Protein AF-A0A968XEJ7-F1 (afdb_monomer_lite)

Radius of gyration: 20.81 Å; chains: 1; bounding box: 54×36×50 Å

Foldseek 3Di:
DVVLVLLLVCVVVDDLVCSQVVCCVPPVDGDDSVVSVVSNVVVVVVVVVPDDQDPDDDPADDQAAKAKDKDKDKDKDWDFDDDDPDDDDRVVRIDIDIFIKIKMWIDRPPGPDIDIFIDSDDPVVNVSRNVRRRDHDDDDDDDDDDDYDHDDDD

Secondary structure (DSSP, 8-state):
-HHHHHHHHHHHHS-TTTHHHHHHHHHS----HHHHHHHHHHHHHHHHHH-----S---SBPPS--EEEEEEEEEEEEE-PPP-SS---GGGG-EEEEEEEEEEEEE-TT--S-EEEEESS-HHHHHHHHHHT---B-S---------------

Structure (mmCIF, N/CA/C/O backbone):
data_AF-A0A968XEJ7-F1
#
_entry.id   AF-A0A968XEJ7-F1
#
loop_
_atom_site.group_PDB
_atom_site.id
_atom_site.type_symbol
_atom_site.label_atom_id
_atom_site.label_alt_id
_atom_site.label_comp_id
_atom_site.label_asym_id
_atom_site.label_entity_id
_atom_site.label_seq_id
_atom_site.pdbx_PDB_ins_code
_atom_site.Cartn_x
_atom_site.Cartn_y
_atom_site.Cartn_z
_atom_site.occupancy
_atom_site.B_iso_or_equiv
_atom_site.auth_seq_id
_atom_site.auth_comp_id
_atom_site.auth_asym_id
_atom_site.auth_atom_id
_atom_site.pdbx_PDB_model_num
ATOM 1 N N . MET A 1 1 ? -14.269 -0.941 -15.274 1.00 62.50 1 MET A N 1
ATOM 2 C CA . MET A 1 1 ? -13.895 -1.868 -16.369 1.00 62.50 1 MET A CA 1
ATOM 3 C C . MET A 1 1 ? -13.382 -3.175 -15.769 1.00 62.50 1 MET A C 1
ATOM 5 O O . MET A 1 1 ? -12.444 -3.094 -14.984 1.00 62.50 1 MET A O 1
ATOM 9 N N . PRO A 1 2 ? -13.955 -4.347 -16.102 1.00 86.06 2 PRO A N 1
ATOM 10 C CA . PRO A 1 2 ? -13.614 -5.622 -15.452 1.00 86.06 2 PRO A CA 1
ATOM 11 C C . PRO A 1 2 ? -12.143 -6.036 -15.600 1.00 86.06 2 PRO A C 1
ATOM 13 O O . PRO A 1 2 ? -11.528 -6.459 -14.630 1.00 86.06 2 PRO A O 1
ATOM 16 N N . LEU A 1 3 ? -11.548 -5.849 -16.785 1.00 92.75 3 LEU A N 1
ATOM 17 C CA . LEU A 1 3 ? -10.175 -6.294 -17.055 1.00 92.75 3 LEU A CA 1
ATOM 18 C C . LEU A 1 3 ? -9.115 -5.478 -16.300 1.00 92.75 3 LEU A C 1
ATOM 20 O O . LEU A 1 3 ? -8.161 -6.045 -15.784 1.00 92.75 3 LEU A O 1
ATOM 24 N N . GLN A 1 4 ? -9.282 -4.155 -16.208 1.00 94.81 4 GLN A N 1
ATOM 25 C CA . GLN A 1 4 ? -8.330 -3.320 -15.468 1.00 94.81 4 GLN A CA 1
ATOM 26 C C . GLN A 1 4 ? -8.298 -3.674 -13.983 1.00 94.81 4 GLN A C 1
ATOM 28 O O . GLN A 1 4 ? -7.225 -3.645 -13.403 1.00 94.81 4 GLN A O 1
ATOM 33 N N . ARG A 1 5 ? -9.441 -4.050 -13.391 1.00 94.88 5 ARG A N 1
ATOM 34 C CA . ARG A 1 5 ? -9.491 -4.526 -12.004 1.00 94.88 5 ARG A CA 1
ATOM 35 C C . ARG A 1 5 ? -8.595 -5.750 -11.818 1.00 94.88 5 ARG A C 1
ATOM 37 O O . ARG A 1 5 ? -7.704 -5.710 -10.990 1.00 94.88 5 ARG A O 1
ATOM 44 N N . VAL A 1 6 ? -8.760 -6.769 -12.661 1.00 95.50 6 VAL A N 1
ATOM 45 C CA . VAL A 1 6 ? -7.938 -7.990 -12.615 1.00 95.50 6 VAL A CA 1
ATOM 46 C C . VAL A 1 6 ? -6.445 -7.686 -12.800 1.00 95.50 6 VAL A C 1
ATOM 48 O O . VAL A 1 6 ? -5.603 -8.252 -12.109 1.00 95.50 6 VAL A O 1
ATOM 51 N N . ILE A 1 7 ? -6.101 -6.783 -13.726 1.00 96.38 7 ILE A N 1
ATOM 52 C CA . ILE A 1 7 ? -4.711 -6.350 -13.936 1.00 96.38 7 ILE A CA 1
ATOM 53 C C . ILE A 1 7 ? -4.154 -5.686 -12.672 1.00 96.38 7 ILE A C 1
ATOM 55 O O . ILE A 1 7 ? -3.040 -6.005 -12.263 1.00 96.38 7 ILE A O 1
ATOM 59 N N . THR A 1 8 ? -4.918 -4.778 -12.062 1.00 96.12 8 THR A N 1
ATOM 60 C CA . THR A 1 8 ? -4.521 -4.080 -10.837 1.00 96.12 8 THR A CA 1
ATOM 61 C C . THR A 1 8 ? -4.373 -5.049 -9.668 1.00 96.12 8 THR A C 1
ATOM 63 O O . THR A 1 8 ? -3.355 -4.977 -8.988 1.00 96.12 8 THR A O 1
ATOM 66 N N . ASP A 1 9 ? -5.308 -5.987 -9.495 1.00 94.56 9 ASP A N 1
ATOM 67 C CA . ASP A 1 9 ? -5.278 -6.997 -8.430 1.00 94.56 9 ASP A CA 1
ATOM 68 C C . ASP A 1 9 ? -3.990 -7.840 -8.517 1.00 94.56 9 ASP A C 1
ATOM 70 O O . ASP A 1 9 ? -3.243 -7.934 -7.546 1.00 94.56 9 ASP A O 1
ATOM 74 N N . PHE A 1 10 ? -3.642 -8.364 -9.701 1.00 95.62 10 PHE A N 1
ATOM 75 C CA . PHE A 1 10 ? -2.371 -9.083 -9.874 1.00 95.62 10 PHE A CA 1
ATOM 76 C C . PHE A 1 10 ? -1.141 -8.182 -9.748 1.00 95.62 10 PHE A C 1
ATOM 78 O O . PHE A 1 10 ? -0.111 -8.627 -9.250 1.00 95.62 10 PHE A O 1
ATOM 85 N N . GLY A 1 11 ? -1.220 -6.934 -10.215 1.00 94.94 11 GLY A N 1
ATOM 86 C CA . GLY A 1 11 ? -0.121 -5.976 -10.109 1.00 94.94 11 GLY A CA 1
ATOM 87 C C . GLY A 1 11 ? 0.171 -5.523 -8.675 1.00 94.94 11 GLY A C 1
ATOM 88 O O . GLY A 1 11 ? 1.276 -5.055 -8.419 1.00 94.94 11 GLY A O 1
ATOM 89 N N . ALA A 1 12 ? -0.795 -5.657 -7.764 1.00 92.75 12 ALA A N 1
ATOM 90 C CA . ALA A 1 12 ? -0.620 -5.413 -6.335 1.00 92.75 12 ALA A CA 1
ATOM 91 C C . ALA A 1 12 ? -0.110 -6.655 -5.576 1.00 92.75 12 ALA A C 1
ATOM 93 O O . ALA A 1 12 ? 0.554 -6.506 -4.556 1.00 92.75 12 ALA A O 1
ATOM 94 N N . ASP A 1 13 ? -0.400 -7.860 -6.075 1.00 92.75 13 ASP A N 1
ATOM 95 C CA . ASP A 1 13 ? -0.102 -9.131 -5.397 1.00 92.75 13 ASP A CA 1
ATOM 96 C C . ASP A 1 13 ? 1.266 -9.727 -5.777 1.00 92.75 13 ASP A C 1
ATOM 98 O O . ASP A 1 13 ? 1.983 -10.268 -4.936 1.00 92.75 13 ASP A O 1
ATOM 102 N N . VAL A 1 14 ? 1.675 -9.624 -7.049 1.00 94.06 14 VAL A N 1
ATOM 103 C CA . VAL A 1 14 ? 2.913 -10.255 -7.533 1.00 94.06 14 VAL A CA 1
ATOM 104 C C . VAL A 1 14 ? 3.820 -9.319 -8.319 1.00 94.06 14 VAL A C 1
ATOM 106 O O . VAL A 1 14 ? 3.412 -8.289 -8.850 1.00 94.06 14 VAL A O 1
ATOM 109 N N . ALA A 1 15 ? 5.086 -9.722 -8.464 1.00 94.00 15 ALA A N 1
ATOM 110 C CA . ALA A 1 15 ? 6.035 -9.013 -9.311 1.00 94.00 15 ALA A CA 1
ATOM 111 C C . ALA A 1 15 ? 5.497 -8.874 -10.748 1.00 94.00 15 ALA A C 1
ATOM 113 O O . ALA A 1 15 ? 5.079 -9.859 -11.358 1.00 94.00 15 ALA A O 1
ATOM 114 N N . PHE A 1 16 ? 5.596 -7.674 -11.333 1.00 95.00 16 PHE A N 1
ATOM 115 C CA . PHE A 1 16 ? 5.025 -7.370 -12.656 1.00 95.00 16 PHE A CA 1
ATOM 116 C C . PHE A 1 16 ? 5.459 -8.326 -13.778 1.00 95.00 16 PHE A C 1
ATOM 118 O O . PHE A 1 16 ? 4.690 -8.571 -14.704 1.00 95.00 16 PHE A O 1
ATOM 125 N N . GLY A 1 17 ? 6.658 -8.915 -13.696 1.00 95.38 17 GLY A N 1
ATOM 126 C CA . GLY A 1 17 ? 7.116 -9.930 -14.653 1.00 95.38 17 GLY A CA 1
ATOM 127 C C . GLY A 1 17 ? 6.273 -11.215 -14.674 1.00 95.38 17 GLY A C 1
ATOM 128 O O . GLY A 1 17 ? 6.283 -11.923 -15.675 1.00 95.38 17 GLY A O 1
ATOM 129 N N . GLN A 1 18 ? 5.525 -11.504 -13.605 1.00 96.88 18 GLN A N 1
ATOM 130 C CA . GLN A 1 18 ? 4.664 -12.686 -13.466 1.00 96.88 18 GLN A CA 1
ATOM 131 C C . GLN A 1 18 ? 3.210 -12.419 -13.888 1.00 96.88 18 GLN A C 1
ATOM 133 O O . GLN A 1 18 ? 2.480 -13.352 -14.225 1.00 96.88 18 GLN A O 1
ATOM 138 N N . VAL A 1 19 ? 2.786 -11.151 -13.913 1.00 96.88 19 VAL A N 1
ATOM 139 C CA . VAL A 1 19 ? 1.402 -10.750 -14.216 1.00 96.88 19 VAL A CA 1
ATOM 140 C C . VAL A 1 19 ? 0.913 -11.253 -15.586 1.00 96.88 19 VAL A C 1
ATOM 142 O O . VAL A 1 19 ? -0.194 -11.793 -15.640 1.00 96.88 19 VAL A O 1
ATOM 145 N N . PRO A 1 20 ? 1.689 -11.173 -16.692 1.00 97.19 20 PRO A N 1
ATOM 146 C CA . PRO A 1 20 ? 1.228 -11.666 -17.993 1.00 97.19 20 PRO A CA 1
ATOM 147 C C . PRO A 1 20 ? 0.892 -13.158 -18.004 1.00 97.19 20 PRO A C 1
ATOM 149 O O . PRO A 1 20 ? -0.026 -13.570 -18.712 1.00 97.19 20 PRO A O 1
ATOM 152 N N . GLN A 1 21 ? 1.633 -13.960 -17.234 1.00 97.19 21 GLN A N 1
ATOM 153 C CA . GLN A 1 21 ? 1.412 -15.398 -17.138 1.00 97.19 21 GLN A CA 1
ATOM 154 C C . GLN A 1 21 ? 0.128 -15.693 -16.355 1.00 97.19 21 GLN A C 1
ATOM 156 O O . GLN A 1 21 ? -0.727 -16.418 -16.856 1.00 97.19 21 GLN A O 1
ATOM 161 N N . LYS A 1 22 ? -0.070 -15.046 -15.198 1.00 96.06 22 LYS A N 1
ATOM 162 C CA . LYS A 1 22 ? -1.301 -15.192 -14.401 1.00 96.06 22 LYS A CA 1
ATOM 163 C C . LYS A 1 22 ? -2.557 -14.754 -15.160 1.00 96.06 22 LYS A C 1
ATOM 165 O O . LYS A 1 22 ? -3.581 -15.430 -15.108 1.00 96.06 22 LYS A O 1
ATOM 170 N N . LEU A 1 23 ? -2.487 -13.653 -15.911 1.00 96.00 23 LEU A N 1
ATOM 171 C CA . LEU A 1 23 ? -3.607 -13.193 -16.742 1.00 96.00 23 LEU A CA 1
ATOM 172 C C . LEU A 1 23 ? -3.970 -14.203 -17.836 1.00 96.00 23 LEU A C 1
ATOM 174 O O . LEU A 1 23 ? -5.152 -14.423 -18.105 1.00 96.00 23 LEU A O 1
ATOM 178 N N . LEU A 1 24 ? -2.969 -14.838 -18.446 1.00 97.00 24 LEU A N 1
ATOM 179 C CA . LEU A 1 24 ? -3.199 -15.864 -19.453 1.00 97.00 24 LEU A CA 1
ATOM 180 C C . LEU A 1 24 ? -3.830 -17.118 -18.837 1.00 97.00 24 LEU A C 1
ATOM 182 O O . LEU A 1 24 ? -4.796 -17.634 -19.389 1.00 97.00 24 LEU A O 1
ATOM 186 N N . GLU A 1 25 ? -3.315 -17.572 -17.695 1.00 96.88 25 GLU A N 1
ATOM 187 C CA . GLU A 1 25 ? -3.792 -18.770 -16.993 1.00 96.88 25 GLU A CA 1
ATOM 188 C C . GLU A 1 25 ? -5.236 -18.634 -16.503 1.00 96.88 25 GLU A C 1
ATOM 190 O O . GLU A 1 25 ? -6.040 -19.543 -16.697 1.00 96.88 25 GLU A O 1
ATOM 195 N N . HIS A 1 26 ? -5.581 -17.499 -15.893 1.00 95.38 26 HIS A N 1
ATOM 196 C CA . HIS A 1 26 ? -6.883 -17.320 -15.244 1.00 95.38 26 HIS A CA 1
ATOM 197 C C . HIS A 1 26 ? -7.938 -16.661 -16.137 1.00 95.38 26 HIS A C 1
ATOM 199 O O . HIS A 1 26 ? -9.134 -16.842 -15.907 1.00 95.38 26 HIS A O 1
ATOM 205 N N . HIS A 1 27 ? -7.520 -15.893 -17.147 1.00 94.38 27 HIS A N 1
ATOM 206 C CA . HIS A 1 27 ? -8.435 -15.077 -17.951 1.00 94.38 27 HIS A CA 1
ATOM 207 C C . HIS A 1 27 ? -8.227 -15.210 -19.464 1.00 94.38 27 HIS A C 1
ATOM 209 O O . HIS A 1 27 ? -8.981 -14.606 -20.224 1.00 94.38 27 HIS A O 1
ATOM 215 N N . GLY A 1 28 ? -7.244 -15.988 -19.930 1.00 96.19 28 GLY A N 1
ATOM 216 C CA . GLY A 1 28 ? -7.020 -16.238 -21.358 1.00 96.19 28 GLY A CA 1
ATOM 217 C C . GLY A 1 28 ? -6.488 -15.036 -22.147 1.00 96.19 28 GLY A C 1
ATOM 218 O O . GLY A 1 28 ? -6.472 -15.075 -23.376 1.00 96.19 28 GLY A O 1
ATOM 219 N N . VAL A 1 29 ? -6.049 -13.967 -21.472 1.00 94.44 29 VAL A N 1
ATOM 220 C CA . VAL A 1 29 ? -5.567 -12.734 -22.116 1.00 94.44 29 VAL A CA 1
ATOM 221 C C . VAL A 1 29 ? -4.113 -12.483 -21.744 1.00 94.44 29 VAL A C 1
ATOM 223 O O . VAL A 1 29 ? -3.720 -12.643 -20.593 1.00 94.44 29 VAL A O 1
ATOM 226 N N . ARG A 1 30 ? -3.308 -12.029 -22.708 1.00 94.25 30 ARG A N 1
ATOM 227 C CA . ARG A 1 30 ? -1.928 -11.596 -22.464 1.00 94.25 30 ARG A CA 1
ATOM 228 C C . ARG A 1 30 ? -1.825 -10.079 -22.562 1.00 94.25 30 ARG A C 1
ATOM 230 O O . ARG A 1 30 ? -2.278 -9.484 -23.534 1.00 94.25 30 ARG A O 1
ATOM 237 N N . VAL A 1 31 ? -1.172 -9.473 -21.576 1.00 94.19 31 VAL A N 1
ATOM 238 C CA . VAL A 1 31 ? -0.897 -8.032 -21.517 1.00 94.19 31 VAL A CA 1
ATOM 239 C C . VAL A 1 31 ? 0.611 -7.830 -21.327 1.00 94.19 31 VAL A C 1
ATOM 241 O O . VAL A 1 31 ? 1.220 -8.603 -20.584 1.00 94.19 31 VAL A O 1
ATOM 244 N N . PRO A 1 32 ? 1.251 -6.844 -21.983 1.00 97.00 32 PRO A N 1
ATOM 245 C CA . PRO A 1 32 ? 2.655 -6.526 -21.730 1.00 97.00 32 PRO A CA 1
ATOM 246 C C . PRO A 1 32 ? 2.908 -6.125 -20.271 1.00 97.00 32 PRO A C 1
ATOM 248 O O . PRO A 1 32 ? 2.084 -5.446 -19.659 1.00 97.00 32 PRO A O 1
ATOM 251 N N . VAL A 1 33 ? 4.084 -6.474 -19.739 1.00 97.31 33 VAL A N 1
ATOM 252 C CA . VAL A 1 33 ? 4.504 -6.123 -18.365 1.00 97.31 33 VAL A CA 1
ATOM 253 C C . VAL A 1 33 ? 4.391 -4.617 -18.112 1.00 97.31 33 VAL A C 1
ATOM 255 O O . VA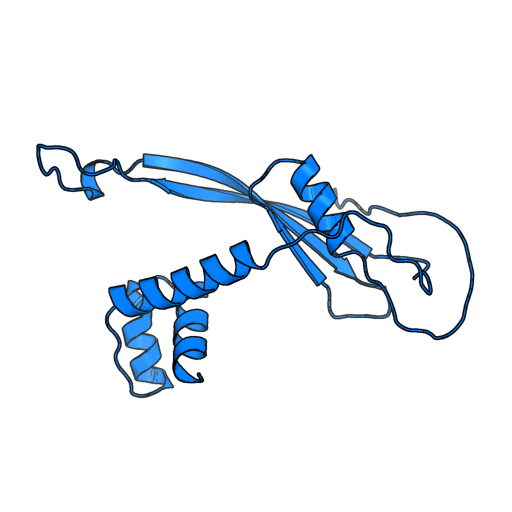L A 1 33 ? 3.845 -4.200 -17.094 1.00 97.31 33 VAL A O 1
ATOM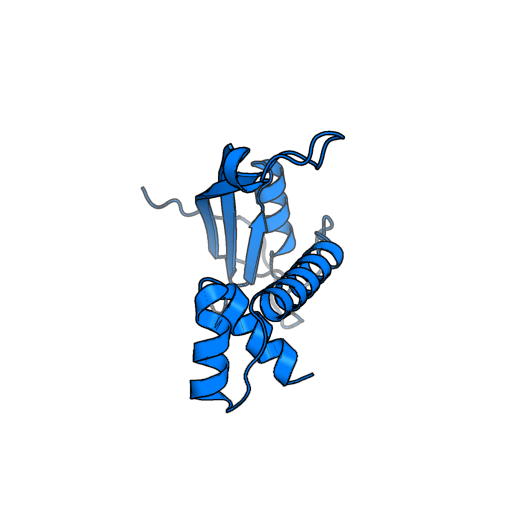 258 N N . SER A 1 34 ? 4.853 -3.800 -19.062 1.00 96.31 34 SER A N 1
ATOM 259 C CA . SER A 1 34 ? 4.784 -2.339 -18.967 1.00 96.31 34 SER A CA 1
ATOM 260 C C . SER A 1 34 ? 3.346 -1.831 -18.886 1.00 96.31 34 SER A C 1
ATOM 262 O O . SER A 1 34 ? 3.060 -0.951 -18.085 1.00 96.31 34 SER A O 1
ATOM 264 N N . SER A 1 35 ? 2.420 -2.407 -19.656 1.00 96.38 35 SER A N 1
ATOM 265 C CA . SER A 1 35 ? 1.006 -2.027 -19.611 1.00 96.38 35 SER A CA 1
ATOM 266 C C . SER A 1 35 ? 0.356 -2.398 -18.280 1.00 96.38 35 SER A C 1
ATOM 268 O O . SER A 1 35 ? -0.389 -1.586 -17.738 1.00 96.38 35 SER A O 1
ATOM 270 N N . ALA A 1 36 ? 0.656 -3.583 -17.735 1.00 96.62 36 ALA A N 1
ATOM 271 C CA . ALA A 1 36 ? 0.188 -3.967 -16.405 1.00 96.62 36 ALA A CA 1
ATOM 272 C C . ALA A 1 36 ? 0.687 -2.974 -15.344 1.00 96.62 36 ALA A C 1
ATOM 274 O O . ALA A 1 36 ? -0.115 -2.435 -14.589 1.00 96.62 36 ALA A O 1
ATOM 275 N N . GLN A 1 37 ? 1.981 -2.643 -15.377 1.00 96.62 37 GLN A N 1
ATOM 276 C CA . GLN A 1 37 ? 2.579 -1.653 -14.485 1.00 96.62 37 GLN A CA 1
ATOM 277 C C . GLN A 1 37 ? 1.918 -0.276 -14.608 1.00 96.62 37 GLN A C 1
ATOM 279 O O . GLN A 1 37 ? 1.502 0.286 -13.598 1.00 96.62 37 GLN A O 1
ATOM 284 N N . THR A 1 38 ? 1.782 0.262 -15.823 1.00 96.88 38 THR A N 1
ATOM 285 C CA . THR A 1 38 ? 1.160 1.574 -16.051 1.00 96.88 38 THR A CA 1
ATOM 286 C C . THR A 1 38 ? -0.281 1.611 -15.549 1.00 96.88 38 THR A C 1
ATOM 288 O O . THR A 1 38 ? -0.681 2.595 -14.935 1.00 96.88 38 THR A O 1
ATOM 291 N N . ILE A 1 39 ? -1.063 0.552 -15.778 1.00 96.06 39 ILE A N 1
ATOM 292 C CA . ILE A 1 39 ? -2.456 0.481 -15.320 1.00 96.06 39 ILE A CA 1
ATOM 293 C C . ILE A 1 39 ? -2.513 0.444 -13.791 1.00 96.06 39 ILE A C 1
ATOM 295 O O . ILE A 1 39 ? -3.209 1.270 -13.203 1.00 96.06 39 ILE A O 1
ATOM 299 N N . THR A 1 40 ? -1.768 -0.4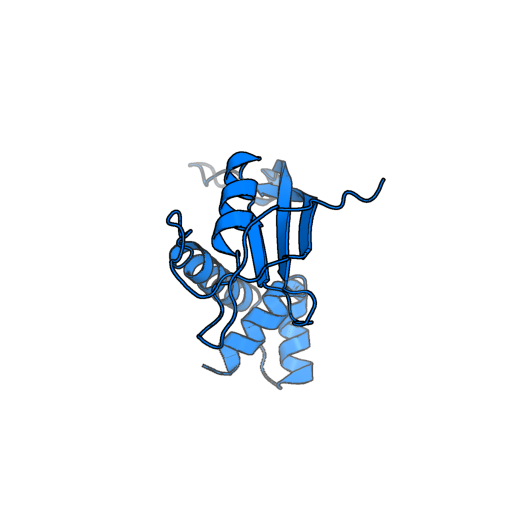59 -13.146 1.00 96.56 40 THR A N 1
ATOM 300 C CA . THR A 1 40 ? -1.737 -0.576 -11.680 1.00 96.56 40 THR A CA 1
ATOM 301 C C . THR A 1 40 ? -1.294 0.734 -11.030 1.00 96.56 40 THR A C 1
ATOM 303 O O . THR A 1 40 ? -1.959 1.221 -10.121 1.00 96.56 40 THR A O 1
ATOM 306 N N . GLN A 1 41 ? -0.223 1.356 -11.533 1.00 95.88 41 GLN A N 1
ATOM 307 C CA . GLN A 1 41 ? 0.284 2.627 -11.008 1.00 95.88 41 GLN A CA 1
ATOM 308 C C . GLN A 1 41 ? -0.693 3.785 -11.228 1.00 95.88 41 GLN A C 1
ATOM 310 O O . GLN A 1 41 ? -0.837 4.623 -10.347 1.00 95.88 41 GLN A O 1
ATOM 315 N N . ALA A 1 42 ? -1.405 3.824 -12.357 1.00 96.06 42 ALA A N 1
ATOM 316 C CA . ALA A 1 42 ? -2.433 4.836 -12.586 1.00 96.06 42 ALA A CA 1
ATOM 317 C C . ALA A 1 42 ? -3.612 4.707 -11.605 1.00 96.06 42 ALA A C 1
ATOM 319 O O . ALA A 1 42 ? -4.194 5.718 -11.222 1.00 96.06 42 ALA A O 1
ATOM 320 N N . HIS A 1 43 ? -3.975 3.488 -11.189 1.00 94.31 43 HIS A N 1
ATOM 321 C CA . HIS A 1 43 ? -4.968 3.283 -10.127 1.00 94.31 43 HIS A CA 1
ATOM 322 C C . HIS A 1 43 ? -4.415 3.660 -8.752 1.00 94.31 43 HIS A C 1
ATOM 324 O O . HIS A 1 43 ? -5.101 4.358 -8.016 1.00 94.31 43 HIS A O 1
ATOM 330 N N . ALA A 1 44 ? -3.174 3.282 -8.436 1.00 91.31 44 ALA A N 1
ATOM 331 C CA . ALA A 1 44 ? -2.520 3.679 -7.188 1.00 91.31 44 ALA A CA 1
ATOM 332 C C . ALA A 1 44 ? -2.426 5.209 -7.047 1.00 91.31 44 ALA A C 1
ATOM 334 O O . ALA A 1 44 ? -2.757 5.753 -6.000 1.00 91.31 44 ALA A O 1
ATOM 335 N N . GLN A 1 45 ? -2.060 5.909 -8.125 1.00 92.31 45 GLN A N 1
ATOM 336 C CA . GLN A 1 45 ? -2.011 7.370 -8.161 1.00 92.31 45 GLN A CA 1
ATOM 337 C C . GLN A 1 45 ? -3.390 7.992 -7.919 1.00 92.31 45 GLN A C 1
ATOM 339 O O . GLN A 1 45 ? -3.501 8.945 -7.161 1.00 92.31 45 GLN A O 1
ATOM 344 N N . LYS A 1 46 ? -4.453 7.439 -8.516 1.00 92.12 46 LYS A N 1
ATOM 345 C CA . LYS A 1 46 ? -5.820 7.919 -8.268 1.00 92.12 46 LYS A CA 1
ATOM 346 C C . LYS A 1 46 ? -6.258 7.704 -6.827 1.00 92.12 46 LYS A C 1
ATOM 348 O O . LYS A 1 46 ? -6.916 8.578 -6.288 1.00 92.12 46 LYS A O 1
ATOM 353 N N . ILE A 1 47 ? -5.901 6.570 -6.220 1.00 87.81 47 ILE A N 1
ATOM 354 C CA . ILE A 1 47 ? -6.180 6.310 -4.801 1.00 87.81 47 ILE A CA 1
ATOM 355 C C . ILE A 1 47 ? -5.493 7.375 -3.944 1.00 87.81 47 ILE A C 1
ATOM 357 O O . ILE A 1 47 ? -6.154 7.985 -3.116 1.00 87.81 47 ILE A O 1
ATOM 361 N N . LEU A 1 48 ? -4.213 7.655 -4.211 1.00 85.88 48 LEU A N 1
ATOM 362 C CA . LEU A 1 48 ? -3.454 8.695 -3.514 1.00 85.88 48 LEU A CA 1
ATOM 363 C C . LEU A 1 48 ? -4.056 10.099 -3.712 1.00 85.88 48 LEU A C 1
ATOM 365 O O . LEU A 1 48 ? -4.152 10.870 -2.771 1.00 85.88 48 LEU A O 1
ATOM 369 N N . GLU A 1 49 ? -4.484 10.446 -4.927 1.00 87.56 49 GLU A N 1
ATOM 370 C CA . GLU A 1 49 ? -5.115 11.744 -5.227 1.00 87.56 49 GLU A CA 1
ATOM 371 C C . GLU A 1 49 ? -6.510 11.899 -4.608 1.00 87.56 49 GLU A C 1
ATOM 373 O O . GLU A 1 49 ? -6.971 13.019 -4.391 1.00 87.56 49 GLU A O 1
ATOM 378 N N . GLN A 1 50 ? -7.206 10.784 -4.384 1.00 82.25 50 GLN A N 1
ATOM 379 C CA . GLN A 1 50 ? -8.521 10.739 -3.747 1.00 82.25 50 GLN A CA 1
ATOM 380 C C . GLN A 1 50 ? -8.432 10.644 -2.224 1.00 82.25 50 GLN A C 1
ATOM 382 O O . GLN A 1 50 ? -9.459 10.776 -1.559 1.00 82.25 50 GLN A O 1
ATOM 387 N N . GLU A 1 51 ? -7.240 10.407 -1.679 1.00 80.12 51 GLU A N 1
ATOM 388 C CA . GLU A 1 51 ? -7.015 10.386 -0.245 1.00 80.12 51 GLU A CA 1
ATOM 389 C C . GLU A 1 51 ? -7.196 11.800 0.310 1.00 80.12 51 GLU A C 1
ATOM 391 O O . GLU A 1 51 ? -6.460 12.736 -0.005 1.00 80.12 51 GLU A O 1
ATOM 396 N N . SER A 1 52 ? -8.223 11.959 1.135 1.00 76.81 52 SER A N 1
ATOM 397 C CA . SER A 1 52 ? -8.474 13.178 1.885 1.00 76.81 52 SER A CA 1
ATOM 398 C C . SER A 1 52 ? -8.708 12.787 3.329 1.00 76.81 52 SER A C 1
ATOM 400 O O . SER A 1 52 ? -9.748 12.205 3.636 1.00 76.81 52 SER A O 1
ATOM 402 N N . LEU A 1 53 ? -7.747 13.105 4.191 1.00 75.69 53 LEU A N 1
ATOM 403 C CA . LEU A 1 53 ? -7.891 12.861 5.618 1.00 75.69 53 LEU A CA 1
ATOM 404 C C . LEU A 1 53 ? -8.928 13.824 6.188 1.00 75.69 53 LEU A C 1
ATOM 406 O O . LEU A 1 53 ? -8.825 15.045 6.032 1.00 75.69 53 LEU A O 1
ATOM 410 N N . GLU A 1 54 ? -9.925 13.274 6.860 1.00 71.12 54 GLU A N 1
ATOM 411 C CA . GLU A 1 54 ? -10.894 14.043 7.608 1.00 71.12 54 GLU A CA 1
ATOM 412 C C . GLU A 1 54 ? -10.289 14.439 8.951 1.00 71.12 54 GLU A C 1
ATOM 414 O O . GLU A 1 54 ? -10.024 13.619 9.825 1.00 71.12 54 GLU A O 1
ATOM 419 N N . THR A 1 55 ? -10.049 15.736 9.109 1.00 66.25 55 THR A N 1
ATOM 420 C CA . THR A 1 55 ? -9.421 16.311 10.305 1.00 66.25 55 THR A CA 1
ATOM 421 C C . THR A 1 55 ? -10.442 16.822 11.318 1.00 66.25 55 THR A C 1
ATOM 423 O O . THR A 1 55 ? -10.081 17.226 12.424 1.00 66.25 55 THR A O 1
ATOM 426 N N . GLU A 1 56 ? -11.729 16.786 10.966 1.00 67.44 56 GLU A N 1
ATOM 427 C CA . GLU A 1 56 ? -12.820 17.231 11.821 1.00 67.44 56 GLU A CA 1
ATOM 428 C C . GLU A 1 56 ? -13.525 16.053 12.493 1.00 67.44 56 GLU A C 1
ATOM 430 O O . GLU A 1 56 ? -13.741 14.985 11.919 1.00 67.44 56 GLU A O 1
ATOM 435 N N . TYR A 1 57 ? -13.919 16.259 13.747 1.00 64.50 57 TYR A N 1
ATOM 436 C CA . TYR A 1 57 ? -14.671 15.261 14.489 1.00 64.50 57 TYR A CA 1
ATOM 437 C C . TYR A 1 57 ? -16.081 15.104 13.905 1.00 64.50 57 TYR A C 1
ATOM 439 O O . TYR A 1 57 ? -16.890 16.037 13.926 1.00 64.50 57 TYR A O 1
ATOM 447 N N . ARG A 1 58 ? -16.409 13.897 13.437 1.00 64.00 58 ARG A N 1
ATOM 448 C CA . ARG A 1 58 ? -17.738 13.587 12.900 1.00 64.00 58 ARG A CA 1
ATOM 449 C C . ARG A 1 58 ? -18.767 13.535 14.035 1.00 64.00 58 ARG A C 1
ATOM 451 O O . ARG A 1 58 ? -18.797 12.596 14.825 1.00 64.00 58 ARG A O 1
ATOM 458 N N . SER A 1 59 ? -19.640 14.541 14.118 1.00 51.47 59 SER A N 1
ATOM 459 C CA . SER A 1 59 ? -20.738 14.542 15.098 1.00 51.47 59 SER A CA 1
ATOM 460 C C . SER A 1 59 ? -21.794 13.469 14.761 1.00 51.47 59 SER A C 1
ATOM 462 O O . SER A 1 59 ? -22.385 13.470 13.681 1.00 51.47 59 SER A O 1
ATOM 464 N N . GLY A 1 60 ? -22.027 12.517 15.674 1.00 58.41 60 GLY A N 1
ATOM 465 C CA . GLY A 1 60 ? -22.918 11.368 15.463 1.00 58.41 60 GLY A CA 1
ATOM 466 C C . GLY A 1 60 ? -23.032 10.454 16.689 1.00 58.41 60 GLY A C 1
ATOM 467 O O . GLY A 1 60 ? -22.517 10.782 17.756 1.00 58.41 60 GLY A O 1
ATOM 468 N N . ALA A 1 61 ? -23.730 9.319 16.553 1.00 55.12 61 ALA A N 1
ATOM 469 C CA . ALA A 1 61 ? -23.762 8.296 17.600 1.00 55.12 61 ALA A CA 1
ATOM 470 C C . ALA A 1 61 ? -22.335 7.769 17.818 1.00 55.12 61 ALA A C 1
ATOM 472 O O . ALA A 1 61 ? -21.725 7.230 16.896 1.00 55.12 61 ALA A O 1
ATOM 473 N N . SER A 1 62 ? -21.793 7.976 19.016 1.00 61.12 62 SER A N 1
ATOM 474 C CA . SER A 1 62 ? -20.444 7.548 19.370 1.00 61.12 62 SER A CA 1
ATOM 475 C C . SER A 1 62 ? -20.432 6.054 19.663 1.00 61.12 62 SER A C 1
ATOM 477 O O . SER A 1 62 ? -21.227 5.579 20.473 1.00 61.12 62 SER A O 1
ATOM 479 N N . ILE A 1 63 ? -19.504 5.320 19.054 1.00 67.81 63 ILE A N 1
ATOM 480 C CA . ILE A 1 63 ? -19.124 4.008 19.575 1.00 67.81 63 ILE A CA 1
ATOM 481 C C . ILE A 1 63 ? -18.378 4.250 20.888 1.00 67.81 63 ILE A C 1
ATOM 483 O O . ILE A 1 63 ? -17.442 5.045 20.923 1.00 67.81 63 ILE A O 1
ATOM 487 N N . GLU A 1 64 ? -18.785 3.567 21.954 1.00 75.44 64 GLU A N 1
ATOM 488 C CA . GLU A 1 64 ? -18.154 3.705 23.271 1.00 75.44 64 GLU A CA 1
ATOM 489 C C . GLU A 1 64 ? -16.712 3.180 23.285 1.00 75.44 64 GLU A C 1
ATOM 491 O O . GLU A 1 64 ? -15.843 3.740 23.943 1.00 75.44 64 GLU A O 1
ATOM 496 N N . THR A 1 65 ? -16.429 2.107 22.545 1.00 82.19 65 THR A N 1
ATOM 497 C CA . THR A 1 65 ? -15.099 1.491 22.500 1.00 82.19 65 THR A CA 1
ATOM 498 C C . THR A 1 65 ? -14.688 1.155 21.076 1.00 82.19 65 THR A C 1
ATOM 500 O O . THR A 1 65 ? -15.412 0.480 20.346 1.00 82.19 65 THR A O 1
ATOM 503 N N . LEU A 1 66 ? -13.484 1.582 20.711 1.00 86.62 66 LEU A N 1
ATOM 504 C CA . LEU A 1 66 ? -12.806 1.199 19.481 1.00 86.62 66 LEU A CA 1
ATOM 505 C C . LEU A 1 66 ? -11.591 0.344 19.827 1.00 86.62 66 LEU A C 1
ATOM 507 O O . LEU A 1 66 ? -10.883 0.624 20.792 1.00 86.62 66 LEU A O 1
ATOM 511 N N . ILE A 1 67 ? -11.356 -0.685 19.022 1.00 89.25 67 ILE A N 1
ATOM 512 C CA . ILE A 1 67 ? -10.113 -1.449 19.023 1.00 89.25 67 ILE A CA 1
ATOM 513 C C . ILE A 1 67 ? -9.268 -0.862 17.902 1.00 89.25 67 ILE A C 1
ATOM 515 O O . ILE A 1 67 ? -9.698 -0.856 16.745 1.00 89.25 67 ILE A O 1
ATOM 519 N N . ALA A 1 68 ? -8.103 -0.343 18.271 1.00 91.50 68 ALA A N 1
ATOM 520 C CA . ALA A 1 68 ? -7.183 0.322 17.369 1.00 91.50 68 ALA A CA 1
ATOM 521 C C . ALA A 1 68 ? -5.786 -0.282 17.491 1.00 91.50 68 ALA A C 1
ATOM 523 O O . ALA A 1 68 ? -5.327 -0.559 18.600 1.00 91.50 68 ALA A O 1
ATOM 524 N N . GLU A 1 69 ? -5.113 -0.431 16.358 1.00 93.12 69 GLU A N 1
ATOM 525 C CA . GLU A 1 69 ? -3.733 -0.896 16.278 1.00 93.12 69 GLU A CA 1
ATOM 526 C C . GLU A 1 69 ? -2.983 -0.068 15.236 1.00 93.12 69 GLU A C 1
ATOM 528 O O . GLU A 1 69 ? -3.546 0.293 14.201 1.00 93.12 69 GLU A O 1
ATOM 533 N N . ILE A 1 70 ? -1.722 0.248 15.524 1.00 94.06 70 ILE A N 1
ATOM 534 C CA . ILE A 1 70 ? -0.781 0.773 14.539 1.00 94.06 70 ILE A CA 1
ATOM 535 C C . ILE A 1 70 ? 0.453 -0.114 14.580 1.00 94.06 70 ILE A C 1
ATOM 537 O O . ILE A 1 70 ? 1.058 -0.261 15.643 1.00 94.06 70 ILE A O 1
ATOM 541 N N . ASP A 1 71 ? 0.837 -0.634 13.422 1.00 94.56 71 ASP A N 1
ATOM 542 C CA . ASP A 1 71 ? 2.085 -1.367 13.228 1.00 94.56 71 ASP A CA 1
ATOM 543 C C . ASP A 1 71 ? 2.929 -0.721 12.117 1.00 94.56 71 ASP A C 1
ATOM 545 O O . ASP A 1 71 ? 2.412 -0.015 11.245 1.00 94.56 71 ASP A O 1
ATOM 549 N N . GLY A 1 72 ? 4.243 -0.930 12.168 1.00 94.00 72 GLY A N 1
ATOM 550 C CA . GLY A 1 72 ? 5.229 -0.337 11.271 1.00 94.00 72 GLY A CA 1
ATOM 551 C C . GLY A 1 72 ? 6.113 -1.391 10.611 1.00 94.00 72 GLY A C 1
ATOM 552 O O . GLY A 1 72 ? 6.650 -2.279 11.269 1.00 94.00 72 GLY A O 1
ATOM 553 N N . SER A 1 73 ? 6.328 -1.279 9.299 1.00 94.88 73 SER A N 1
ATOM 554 C CA . SER A 1 73 ? 7.245 -2.157 8.565 1.00 94.88 73 SER A CA 1
ATOM 555 C C . SER A 1 73 ? 8.178 -1.373 7.651 1.00 94.88 73 SER A C 1
ATOM 557 O O . SER A 1 73 ? 7.757 -0.471 6.928 1.00 94.88 73 SER A O 1
ATOM 559 N N . MET A 1 74 ? 9.462 -1.733 7.643 1.00 96.56 74 MET A N 1
ATOM 560 C CA . MET A 1 74 ? 10.447 -1.108 6.759 1.00 96.56 74 MET A CA 1
ATOM 561 C C . MET A 1 74 ? 10.302 -1.644 5.331 1.00 96.56 74 MET A C 1
ATOM 563 O O . MET A 1 74 ? 10.595 -2.810 5.060 1.00 96.56 74 MET A O 1
ATOM 567 N N . ILE A 1 75 ? 9.922 -0.773 4.397 1.00 93.75 75 ILE A N 1
ATOM 568 C CA . ILE A 1 75 ? 9.789 -1.079 2.970 1.00 93.75 75 ILE A CA 1
ATOM 569 C C . ILE A 1 75 ? 10.990 -0.505 2.199 1.00 93.75 75 ILE A C 1
ATOM 571 O O . ILE A 1 75 ? 11.336 0.671 2.366 1.00 93.75 75 ILE A O 1
ATOM 575 N N . PRO A 1 76 ? 11.645 -1.298 1.327 1.00 94.44 76 PRO A N 1
ATOM 576 C CA . PRO A 1 76 ? 12.730 -0.803 0.495 1.00 94.44 76 PRO A CA 1
ATOM 577 C C . PRO A 1 76 ? 12.185 0.060 -0.648 1.00 94.44 76 PRO A C 1
ATOM 579 O O . PRO A 1 76 ? 11.428 -0.407 -1.500 1.00 94.44 76 PRO A O 1
ATOM 582 N N . ILE A 1 77 ? 12.641 1.306 -0.723 1.00 93.06 77 ILE A N 1
ATOM 583 C CA . ILE A 1 77 ? 12.328 2.232 -1.811 1.00 93.06 77 ILE A CA 1
ATOM 584 C C . ILE A 1 77 ? 13.490 2.247 -2.795 1.00 93.06 77 ILE A C 1
ATOM 586 O O . ILE A 1 77 ? 14.625 2.590 -2.457 1.00 93.06 77 ILE A O 1
ATOM 590 N N . VAL A 1 78 ? 13.208 1.861 -4.038 1.00 90.62 78 VAL A N 1
ATOM 591 C CA . VAL A 1 78 ? 14.206 1.819 -5.107 1.00 90.62 78 VAL A CA 1
ATOM 592 C C . VAL A 1 78 ? 14.050 3.041 -5.999 1.00 90.62 78 VAL A C 1
ATOM 594 O O . VAL A 1 78 ? 13.015 3.221 -6.637 1.00 90.62 78 VAL A O 1
ATOM 597 N N . THR A 1 79 ? 15.103 3.846 -6.100 1.00 90.56 79 THR A N 1
ATOM 598 C CA . THR A 1 79 ? 15.159 5.004 -6.997 1.00 90.56 79 THR A CA 1
ATOM 599 C C . THR A 1 79 ? 16.238 4.817 -8.060 1.00 90.56 79 THR A C 1
ATOM 601 O O . THR A 1 79 ? 17.156 4.004 -7.926 1.00 90.56 79 THR A O 1
ATOM 604 N N . THR A 1 80 ? 16.098 5.545 -9.164 1.00 89.50 80 THR A N 1
ATOM 605 C CA . THR A 1 80 ? 17.099 5.629 -10.238 1.00 89.50 80 THR A CA 1
ATOM 606 C C . THR A 1 80 ? 17.286 7.093 -10.579 1.00 89.50 80 THR A C 1
ATOM 608 O O . THR A 1 80 ? 16.331 7.864 -10.472 1.00 89.50 80 THR A O 1
ATOM 611 N N . ASP A 1 81 ? 18.491 7.473 -10.991 1.00 83.94 81 ASP A N 1
ATOM 612 C CA . ASP A 1 81 ? 18.747 8.853 -11.395 1.00 83.94 81 ASP A CA 1
ATOM 613 C C . ASP A 1 81 ? 17.895 9.229 -12.626 1.00 83.94 81 ASP A C 1
ATOM 615 O O . ASP A 1 81 ? 17.568 8.386 -13.476 1.00 83.94 81 ASP A O 1
ATOM 619 N N . THR A 1 82 ? 17.510 10.505 -12.703 1.00 73.62 82 THR A N 1
ATOM 620 C CA . THR A 1 82 ? 16.824 11.070 -13.868 1.00 73.62 82 THR A CA 1
ATOM 621 C C . THR A 1 82 ? 17.741 11.041 -15.096 1.00 73.62 82 THR A C 1
ATOM 623 O O . THR A 1 82 ? 18.962 11.142 -14.954 1.00 73.62 82 THR A O 1
ATOM 626 N N . PRO A 1 83 ? 17.190 10.890 -16.316 1.00 65.44 83 PRO A N 1
ATOM 627 C CA . PRO A 1 83 ? 18.003 10.859 -17.528 1.00 65.44 83 PRO A CA 1
ATOM 628 C C . PRO A 1 83 ? 18.827 12.147 -17.679 1.00 65.44 83 PRO A C 1
ATOM 630 O O . PRO A 1 83 ? 18.271 13.244 -17.666 1.00 65.44 83 PRO A O 1
ATOM 633 N N . GLY A 1 84 ? 20.147 12.006 -17.817 1.00 66.12 84 GLY A N 1
ATOM 634 C CA . GLY A 1 84 ? 21.063 13.092 -18.177 1.00 66.12 84 GLY A CA 1
ATOM 635 C C . GLY A 1 84 ? 21.404 13.091 -19.673 1.00 66.12 84 GLY A C 1
ATOM 636 O O . GLY A 1 84 ? 20.987 12.205 -20.411 1.00 66.12 84 GLY A O 1
ATOM 637 N N . ILE A 1 85 ? 22.212 14.066 -20.111 1.00 60.09 85 ILE A N 1
ATOM 638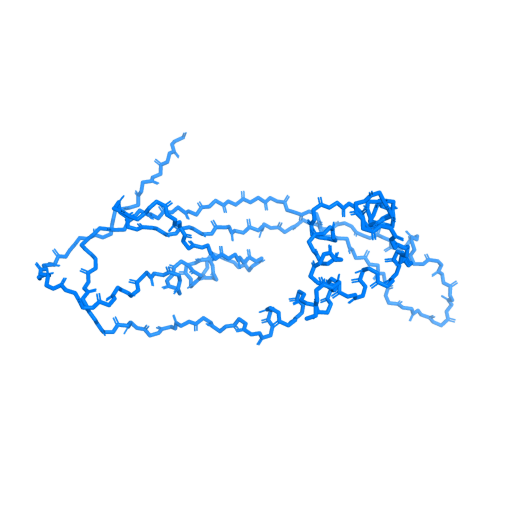 C CA . ILE A 1 85 ? 22.642 14.250 -21.518 1.00 60.09 85 ILE A CA 1
ATOM 639 C C . ILE A 1 85 ? 23.445 13.045 -22.053 1.00 60.09 85 ILE A C 1
ATOM 641 O O . ILE A 1 85 ? 23.431 12.772 -23.248 1.00 60.09 85 ILE A O 1
ATOM 645 N N . ASN A 1 86 ? 24.106 12.292 -21.170 1.00 61.94 86 ASN A N 1
ATOM 646 C CA . ASN A 1 86 ? 24.740 11.021 -21.507 1.00 61.94 86 ASN A CA 1
ATOM 647 C C . ASN A 1 86 ? 23.820 9.888 -21.038 1.00 61.94 86 ASN A C 1
ATOM 649 O O . ASN A 1 86 ? 23.679 9.681 -19.831 1.00 61.94 86 ASN A O 1
ATOM 653 N N . GLU A 1 87 ? 23.181 9.178 -21.973 1.00 63.94 87 GLU A N 1
ATOM 654 C CA . GLU A 1 87 ? 22.307 8.032 -21.687 1.00 63.94 87 GLU A CA 1
ATOM 655 C C . GLU A 1 87 ? 23.094 6.891 -21.024 1.00 63.94 87 GLU A C 1
ATOM 657 O O . GLU A 1 87 ? 23.637 5.993 -21.668 1.00 63.94 87 GLU A O 1
ATOM 662 N N . VAL A 1 88 ? 23.164 6.918 -19.697 1.00 70.75 88 VAL A N 1
ATOM 663 C CA . VAL A 1 88 ? 23.600 5.779 -18.893 1.00 70.75 88 VAL A CA 1
ATOM 664 C C . VAL A 1 88 ? 22.376 4.911 -18.606 1.00 70.75 88 VAL A C 1
ATOM 666 O O . VAL A 1 88 ? 21.326 5.415 -18.209 1.00 70.75 88 VAL A O 1
ATOM 669 N N . ASP A 1 89 ? 22.507 3.594 -18.789 1.00 79.56 89 ASP A N 1
ATOM 670 C CA . ASP A 1 89 ? 21.484 2.613 -18.402 1.00 79.56 89 ASP A CA 1
ATOM 671 C C . ASP A 1 89 ? 21.021 2.858 -16.953 1.00 79.56 89 ASP A C 1
ATOM 673 O O . ASP A 1 89 ? 21.787 2.653 -16.008 1.00 79.56 89 ASP A O 1
ATOM 677 N N . ARG A 1 90 ? 19.755 3.268 -16.776 1.00 78.44 90 ARG A N 1
ATOM 678 C CA . ARG A 1 90 ? 19.157 3.644 -15.477 1.00 78.44 90 ARG A CA 1
ATOM 679 C C . ARG A 1 90 ? 19.246 2.542 -14.428 1.00 78.44 90 ARG A C 1
ATOM 681 O O . ARG A 1 90 ? 19.264 2.819 -13.234 1.00 78.44 90 ARG A O 1
ATOM 688 N N . ARG A 1 91 ? 19.334 1.277 -14.848 1.00 77.38 91 ARG A N 1
ATOM 689 C CA . ARG A 1 91 ? 19.502 0.154 -13.915 1.00 77.38 91 ARG A CA 1
ATOM 690 C C . ARG A 1 91 ? 20.826 0.242 -13.157 1.00 77.38 91 ARG A C 1
ATOM 692 O O . ARG A 1 91 ? 20.908 -0.239 -12.031 1.00 77.38 91 ARG A O 1
ATOM 699 N N . LYS A 1 92 ? 21.849 0.868 -13.750 1.00 84.94 92 LYS A N 1
ATOM 700 C CA . LYS A 1 92 ? 23.177 1.050 -13.147 1.00 84.94 92 LYS A CA 1
ATOM 701 C C . LYS A 1 92 ? 23.236 2.197 -12.138 1.00 84.94 92 LYS A C 1
ATOM 703 O O . LYS A 1 92 ? 24.191 2.260 -11.377 1.00 84.94 92 LYS A O 1
ATOM 708 N N . THR A 1 93 ? 22.226 3.066 -12.098 1.00 87.62 93 THR A N 1
ATOM 709 C CA . THR A 1 93 ? 22.115 4.169 -11.126 1.00 87.62 93 THR A CA 1
ATOM 710 C C . THR A 1 93 ? 21.127 3.854 -10.001 1.00 87.62 93 THR A C 1
ATOM 712 O O . THR A 1 93 ? 20.663 4.746 -9.293 1.00 87.62 93 THR A O 1
ATOM 715 N N . ARG A 1 94 ? 20.792 2.568 -9.827 1.00 89.69 94 ARG A N 1
ATOM 716 C CA . ARG A 1 94 ? 19.872 2.092 -8.796 1.00 89.69 94 ARG A CA 1
ATOM 717 C C . ARG A 1 94 ? 20.397 2.423 -7.396 1.00 89.69 94 ARG A C 1
ATOM 719 O O . ARG A 1 94 ? 21.467 1.958 -7.010 1.00 89.69 94 ARG A O 1
ATOM 726 N N . LYS A 1 95 ? 19.586 3.130 -6.613 1.00 91.81 95 LYS A N 1
ATOM 727 C CA . LYS A 1 95 ? 19.788 3.386 -5.181 1.00 91.81 95 LYS A CA 1
ATOM 728 C C . LYS A 1 95 ? 18.658 2.729 -4.389 1.00 91.81 95 LYS A C 1
ATOM 730 O O . LYS A 1 95 ? 17.536 2.619 -4.883 1.00 91.81 95 LYS A O 1
ATOM 735 N N . ILE A 1 96 ? 18.969 2.256 -3.184 1.00 94.69 96 ILE A N 1
ATOM 736 C CA . ILE A 1 96 ? 17.993 1.675 -2.255 1.00 94.69 96 ILE A CA 1
ATOM 737 C C . ILE A 1 96 ? 17.974 2.549 -1.006 1.00 94.69 96 ILE A C 1
ATOM 739 O O . ILE A 1 96 ? 19.014 2.740 -0.379 1.00 94.69 96 ILE A O 1
ATOM 743 N N . GLY A 1 97 ? 16.798 3.059 -0.665 1.00 94.00 97 GLY A N 1
ATOM 744 C CA . GLY A 1 97 ? 16.483 3.613 0.645 1.00 94.00 97 GLY A CA 1
ATOM 745 C C . GLY A 1 97 ? 15.502 2.706 1.378 1.00 94.00 97 GLY A C 1
ATOM 746 O O . GLY A 1 97 ? 14.938 1.784 0.790 1.00 94.00 97 GLY A O 1
ATOM 747 N N . TRP A 1 98 ? 15.288 2.981 2.656 1.00 95.81 98 TRP A N 1
ATOM 748 C CA . TRP A 1 98 ? 14.267 2.317 3.456 1.00 95.81 98 TRP A CA 1
ATOM 749 C C . TRP A 1 98 ? 13.351 3.379 4.041 1.00 95.81 98 TRP A C 1
ATOM 751 O O . TRP A 1 98 ? 13.832 4.402 4.524 1.00 95.81 98 TRP A O 1
ATOM 761 N N . MET A 1 99 ? 12.050 3.133 3.974 1.00 94.62 99 MET A N 1
ATOM 762 C CA . MET A 1 99 ? 11.032 3.964 4.605 1.00 94.62 99 MET A CA 1
ATOM 763 C C . MET A 1 99 ? 10.128 3.070 5.436 1.00 94.62 99 MET A C 1
ATOM 765 O O . MET A 1 99 ? 9.860 1.934 5.052 1.00 94.62 99 MET A O 1
ATOM 769 N N . GLU A 1 100 ? 9.682 3.569 6.579 1.00 96.19 100 GLU A N 1
ATOM 770 C CA . GLU A 1 100 ? 8.712 2.861 7.401 1.00 96.19 100 GLU A CA 1
ATOM 771 C C . GLU A 1 100 ? 7.309 3.122 6.850 1.00 96.19 100 GLU A C 1
ATOM 773 O O . GLU A 1 100 ? 6.880 4.271 6.756 1.00 96.19 100 GLU A O 1
ATOM 778 N N . ALA A 1 101 ? 6.605 2.060 6.474 1.00 95.19 101 ALA A N 1
ATOM 779 C CA . ALA A 1 101 ? 5.175 2.103 6.230 1.00 95.19 101 ALA A CA 1
ATOM 780 C C . ALA A 1 101 ? 4.446 1.811 7.532 1.00 95.19 101 ALA A C 1
ATOM 782 O O . ALA A 1 101 ? 4.679 0.770 8.144 1.00 95.19 101 ALA A O 1
ATOM 783 N N . ARG A 1 102 ? 3.566 2.724 7.938 1.00 95.62 102 ARG A N 1
ATOM 784 C CA . ARG A 1 102 ? 2.746 2.592 9.141 1.00 95.62 102 ARG A CA 1
ATOM 785 C C . ARG A 1 102 ? 1.323 2.264 8.735 1.00 95.62 102 ARG A C 1
ATOM 787 O O . ARG A 1 102 ? 0.703 3.035 8.006 1.00 95.62 102 ARG A O 1
ATOM 794 N N . LEU A 1 103 ? 0.843 1.112 9.181 1.00 93.62 103 LEU A N 1
ATOM 795 C CA . LEU A 1 103 ? -0.507 0.617 8.960 1.00 93.62 103 LEU A CA 1
ATOM 796 C C . LEU A 1 103 ? -1.312 0.849 10.234 1.00 93.62 103 LEU A C 1
ATOM 798 O O . LEU A 1 103 ? -0.950 0.346 11.291 1.00 93.62 103 LEU A O 1
ATOM 802 N N . ALA A 1 104 ? -2.402 1.593 10.117 1.00 92.94 104 ALA A N 1
ATOM 803 C CA . ALA A 1 104 ? -3.384 1.780 11.168 1.00 92.94 104 ALA A CA 1
ATOM 804 C C . ALA A 1 104 ? -4.624 0.930 10.877 1.00 92.94 104 ALA A C 1
ATOM 806 O O . ALA A 1 104 ? -5.043 0.792 9.726 1.00 92.94 104 ALA A O 1
ATOM 807 N N . LEU A 1 105 ? -5.229 0.387 11.926 1.00 92.50 105 LEU A N 1
ATOM 808 C CA . LEU A 1 105 ? -6.475 -0.364 11.885 1.00 92.50 105 LEU A CA 1
ATOM 809 C C . LEU A 1 105 ? -7.400 0.135 12.989 1.00 92.50 105 LEU A C 1
ATOM 811 O O . LEU A 1 105 ? -6.968 0.323 14.124 1.00 92.50 105 LEU A O 1
ATOM 815 N N . VAL A 1 106 ? -8.686 0.291 12.669 1.00 91.00 106 VAL A N 1
ATOM 816 C CA . VAL A 1 106 ? -9.748 0.561 13.644 1.00 91.00 106 VAL A CA 1
ATOM 817 C C . VAL A 1 106 ? -10.953 -0.334 13.380 1.00 91.00 106 VAL A C 1
ATOM 819 O O . VAL A 1 106 ? -11.389 -0.514 12.242 1.00 91.00 106 VAL A O 1
ATOM 822 N N . ARG A 1 107 ? -11.539 -0.873 14.451 1.00 87.50 107 ARG A N 1
ATOM 823 C CA . ARG A 1 107 ? -12.841 -1.550 14.418 1.00 87.50 107 ARG A CA 1
ATOM 824 C C . ARG A 1 107 ? -13.622 -1.364 15.713 1.00 87.50 107 ARG A C 1
ATOM 826 O O . ARG A 1 107 ? -13.044 -1.190 16.783 1.00 87.50 107 ARG A O 1
ATOM 833 N N . ALA A 1 108 ? -14.943 -1.490 15.632 1.00 86.44 108 ALA A N 1
ATOM 834 C CA . ALA A 1 108 ? -15.766 -1.715 16.817 1.00 86.44 108 ALA A CA 1
ATOM 835 C C . ALA A 1 108 ? -15.630 -3.181 17.288 1.00 86.44 108 ALA A C 1
ATOM 837 O O . ALA A 1 108 ? -15.441 -4.071 16.450 1.00 86.44 108 ALA A O 1
ATOM 838 N N . PRO A 1 109 ? -15.787 -3.477 18.592 1.00 85.38 109 PRO A N 1
ATOM 839 C CA . PRO A 1 109 ? -15.817 -4.850 19.099 1.00 85.38 109 PRO A CA 1
ATOM 840 C C . PRO A 1 109 ? -16.814 -5.742 18.344 1.00 85.38 109 PRO A C 1
ATOM 842 O O . PRO A 1 109 ? -16.456 -6.829 17.896 1.00 85.38 109 PRO A O 1
ATOM 845 N N . GLU A 1 110 ? -18.017 -5.224 18.089 1.00 83.00 110 GLU A N 1
ATOM 846 C CA . GLU A 1 110 ? -19.103 -5.938 17.401 1.00 83.00 110 GLU A CA 1
ATOM 847 C C . GLU A 1 110 ? -18.940 -6.001 15.871 1.00 83.00 110 GLU A C 1
ATOM 849 O O . GLU A 1 110 ? -19.650 -6.747 15.198 1.00 83.00 110 GLU A O 1
ATOM 854 N N . GLN A 1 111 ? -18.011 -5.228 15.294 1.00 79.81 111 GLN A N 1
ATOM 855 C CA . GLN A 1 111 ? -17.759 -5.199 13.854 1.00 79.81 111 GLN A CA 1
ATOM 856 C C . GLN A 1 111 ? -16.464 -5.957 13.536 1.00 79.81 111 GLN A C 1
ATOM 858 O O . GLN A 1 111 ? -15.381 -5.458 13.841 1.00 79.81 111 GLN A O 1
ATOM 863 N N . PRO A 1 112 ? -16.525 -7.144 12.910 1.00 77.50 112 PRO A N 1
ATOM 864 C CA . PRO A 1 112 ? -15.322 -7.915 12.614 1.00 77.50 112 PRO A CA 1
ATOM 865 C C . PRO A 1 112 ? -14.499 -7.340 11.458 1.00 77.50 112 PRO A C 1
ATOM 867 O O . PRO A 1 112 ? -13.314 -7.641 11.373 1.00 77.50 112 PRO A O 1
ATOM 870 N N . GLN A 1 113 ? -15.093 -6.529 10.575 1.00 84.75 113 GLN A N 1
ATOM 871 C CA . GLN A 1 113 ? -14.386 -5.896 9.458 1.00 84.75 113 GLN A CA 1
ATOM 872 C C . GLN A 1 113 ? -13.732 -4.579 9.897 1.00 84.75 113 GLN A C 1
ATOM 874 O O . GLN A 1 113 ? -14.464 -3.622 10.172 1.00 84.75 113 GLN A O 1
ATOM 879 N N . PRO A 1 114 ? -12.393 -4.504 9.936 1.00 87.88 114 PRO A N 1
ATOM 880 C CA . PRO A 1 114 ? -11.689 -3.268 10.239 1.00 87.88 114 PRO A CA 1
ATOM 881 C C . PRO A 1 114 ? -11.656 -2.293 9.061 1.00 87.88 114 PRO A C 1
ATOM 883 O O . PRO A 1 114 ? -11.773 -2.687 7.899 1.00 87.88 114 PRO A O 1
ATOM 886 N N . ILE A 1 115 ? -11.445 -1.021 9.389 1.00 88.56 115 ILE A N 1
ATOM 887 C CA . ILE A 1 115 ? -11.008 0.013 8.451 1.00 88.56 115 ILE A CA 1
ATOM 888 C C . ILE A 1 115 ? -9.499 0.172 8.612 1.00 88.56 115 ILE A C 1
ATOM 890 O O . ILE A 1 115 ? -9.001 0.162 9.738 1.00 88.56 115 ILE A O 1
ATOM 894 N N . PHE A 1 116 ? -8.791 0.297 7.491 1.00 89.81 116 PHE A N 1
ATOM 895 C CA . PHE A 1 116 ? -7.344 0.468 7.452 1.00 89.81 116 PHE A CA 1
ATOM 896 C C . PHE A 1 116 ? -6.968 1.844 6.913 1.00 89.81 116 PHE A C 1
ATOM 898 O O . PHE A 1 116 ? -7.585 2.316 5.960 1.00 89.81 116 PHE A O 1
ATOM 905 N N . GLY A 1 117 ? -5.921 2.427 7.487 1.00 91.06 117 GLY A N 1
ATOM 906 C CA . GLY A 1 117 ? -5.224 3.609 6.983 1.00 91.06 117 GLY A CA 1
ATOM 907 C C . GLY A 1 117 ? -3.738 3.295 6.855 1.00 91.06 117 GLY A C 1
ATOM 908 O O . GLY A 1 117 ? -3.219 2.452 7.586 1.00 91.06 117 GLY A O 1
ATOM 909 N N . VAL A 1 118 ? -3.035 3.921 5.915 1.00 91.62 118 VAL A N 1
ATOM 910 C CA . VAL A 1 118 ? -1.608 3.649 5.702 1.00 91.62 118 VAL A CA 1
ATOM 911 C C . VAL A 1 118 ? -0.863 4.920 5.345 1.00 91.62 118 VAL A C 1
ATOM 913 O O . VAL A 1 118 ? -1.331 5.719 4.547 1.00 91.62 118 VAL A O 1
ATOM 916 N N . THR A 1 119 ? 0.329 5.102 5.903 1.00 92.31 119 THR A N 1
ATOM 917 C CA . THR A 1 119 ? 1.194 6.226 5.541 1.00 92.31 119 THR A CA 1
ATOM 918 C C . THR A 1 119 ? 2.659 5.812 5.454 1.00 92.31 119 THR A C 1
ATOM 920 O O . THR A 1 119 ? 3.123 4.944 6.193 1.00 92.31 119 THR A O 1
ATOM 923 N N . LEU A 1 120 ? 3.393 6.450 4.540 1.00 93.06 120 LEU A N 1
ATOM 924 C CA . LEU A 1 120 ? 4.863 6.439 4.487 1.00 93.06 120 LEU A CA 1
ATOM 925 C C . LEU A 1 120 ? 5.473 7.686 5.157 1.00 93.06 120 LEU A C 1
ATOM 927 O O . LEU A 1 120 ? 6.675 7.923 5.030 1.00 93.06 120 LEU A O 1
ATOM 931 N N . GLY A 1 121 ? 4.631 8.515 5.778 1.00 92.00 121 GLY A N 1
ATOM 932 C CA . GLY A 1 121 ? 4.976 9.780 6.415 1.00 92.00 121 GLY A CA 1
ATOM 933 C C . GLY A 1 121 ? 5.665 9.599 7.763 1.00 92.00 121 GLY A C 1
ATOM 934 O O . GLY A 1 121 ? 6.424 8.649 7.958 1.00 92.00 121 GLY A O 1
ATOM 935 N N . ASP A 1 122 ? 5.430 10.503 8.703 1.00 93.31 122 ASP A N 1
ATOM 936 C CA . ASP A 1 122 ? 5.961 10.411 10.063 1.00 93.31 122 ASP A CA 1
ATOM 937 C C . ASP A 1 122 ? 4.924 9.881 11.076 1.00 93.31 122 ASP A C 1
ATOM 939 O O . ASP A 1 122 ? 3.980 9.165 10.726 1.00 93.31 122 ASP A O 1
ATOM 943 N N . VAL A 1 123 ? 5.169 10.123 12.365 1.00 91.88 123 VAL A N 1
ATOM 944 C CA . VAL A 1 123 ? 4.288 9.686 13.456 1.00 91.88 123 VAL A CA 1
ATOM 945 C C . VAL A 1 123 ? 3.006 10.521 13.510 1.00 91.88 123 VAL A C 1
ATOM 947 O O . VAL A 1 123 ? 1.951 9.973 13.833 1.00 91.88 123 VAL A O 1
ATOM 950 N N . ASP A 1 124 ? 3.070 11.808 13.167 1.00 92.69 124 ASP A N 1
ATOM 951 C CA . ASP A 1 124 ? 1.902 12.689 13.153 1.00 92.69 124 ASP A CA 1
ATOM 952 C C . ASP A 1 124 ? 0.977 12.308 11.994 1.00 92.69 124 ASP A C 1
ATOM 954 O O . ASP A 1 124 ? -0.236 12.196 12.186 1.00 92.69 124 ASP A O 1
ATOM 958 N N . ASP A 1 125 ? 1.548 11.973 10.832 1.00 92.25 125 ASP A N 1
ATOM 959 C CA . ASP A 1 125 ? 0.789 11.426 9.702 1.00 92.25 125 ASP A CA 1
ATOM 960 C C . ASP A 1 125 ? 0.080 10.113 10.074 1.00 92.25 125 ASP A C 1
ATOM 962 O O . ASP A 1 125 ? -1.063 9.880 9.682 1.00 92.25 125 ASP A O 1
ATOM 966 N N . ALA A 1 126 ? 0.729 9.244 10.857 1.00 91.75 126 ALA A N 1
ATOM 967 C CA . ALA A 1 126 ? 0.119 7.993 11.314 1.00 91.75 126 ALA A CA 1
ATOM 968 C C . ALA A 1 126 ? -1.016 8.236 12.321 1.00 91.75 126 ALA A C 1
ATOM 970 O O . ALA A 1 126 ? -2.040 7.553 12.279 1.00 91.75 126 ALA A O 1
ATOM 971 N N . GLY A 1 127 ? -0.866 9.232 13.199 1.00 90.56 127 GLY A N 1
ATOM 972 C CA . GLY A 1 127 ? -1.937 9.681 14.087 1.00 90.56 127 GLY A CA 1
ATOM 973 C C . GLY A 1 127 ? -3.127 10.259 13.318 1.00 90.56 127 GLY A C 1
ATOM 974 O O . GLY A 1 127 ? -4.274 9.954 13.646 1.00 90.56 127 GLY A O 1
ATOM 975 N N . ALA A 1 128 ? -2.864 11.034 12.264 1.00 89.25 128 ALA A N 1
ATOM 976 C CA . ALA A 1 128 ? -3.894 11.578 11.386 1.00 89.25 128 ALA A CA 1
ATOM 977 C C . ALA A 1 128 ? -4.636 10.472 10.621 1.00 89.25 128 ALA A C 1
ATOM 979 O O . ALA A 1 128 ? -5.863 10.494 10.578 1.00 89.25 128 ALA A O 1
ATOM 980 N N . GLN A 1 129 ? -3.919 9.465 10.108 1.00 89.50 129 GLN A N 1
ATOM 981 C CA . GLN A 1 129 ? -4.523 8.273 9.503 1.00 89.50 129 GLN A CA 1
ATOM 982 C C . GLN A 1 129 ? -5.431 7.538 10.491 1.00 89.50 129 GLN A C 1
ATOM 984 O O . GLN A 1 129 ? -6.562 7.201 10.156 1.00 89.50 129 GLN A O 1
ATOM 989 N N . LEU A 1 130 ? -4.972 7.326 11.730 1.00 89.25 130 LEU A N 1
ATOM 990 C CA . LEU A 1 130 ? -5.776 6.661 12.757 1.00 89.25 130 LEU A CA 1
ATOM 991 C C . LEU A 1 130 ? -7.052 7.449 13.097 1.00 89.25 130 LEU A C 1
ATOM 993 O O . LEU A 1 130 ? -8.103 6.853 13.339 1.00 89.25 130 LEU A O 1
ATOM 997 N N . PHE A 1 131 ? -6.959 8.779 13.121 1.00 87.06 131 PHE A N 1
ATOM 998 C CA . PHE A 1 131 ? -8.105 9.652 13.348 1.00 87.06 131 PHE A CA 1
ATOM 999 C C . PHE A 1 131 ? -9.084 9.643 12.169 1.00 87.06 131 PHE A C 1
ATOM 1001 O O . PHE A 1 131 ? -10.286 9.576 12.399 1.00 87.06 131 PHE A O 1
ATOM 1008 N N . ASP A 1 132 ? -8.601 9.670 10.927 1.00 85.00 132 ASP A N 1
ATOM 1009 C CA . ASP A 1 132 ? -9.448 9.636 9.728 1.00 85.00 132 ASP A CA 1
ATOM 1010 C C . ASP A 1 132 ? -10.287 8.352 9.654 1.00 85.00 132 ASP A C 1
ATOM 1012 O O . ASP A 1 132 ? -11.502 8.388 9.441 1.00 85.00 132 ASP A O 1
ATOM 1016 N N . ILE A 1 133 ? -9.654 7.209 9.936 1.00 83.62 133 ILE A N 1
ATOM 1017 C CA . ILE A 1 133 ? -10.311 5.896 9.902 1.00 83.62 133 ILE A CA 1
ATOM 1018 C C . ILE A 1 133 ? -11.172 5.611 11.140 1.00 83.62 133 ILE A C 1
ATOM 1020 O O . ILE A 1 133 ? -11.737 4.517 11.262 1.00 83.62 133 ILE A O 1
ATOM 1024 N N . GLN A 1 134 ? -11.299 6.568 12.068 1.00 76.88 134 GLN A N 1
ATOM 1025 C CA . GLN A 1 134 ? -12.218 6.433 13.192 1.00 76.88 134 GLN A CA 1
ATOM 1026 C C . GLN A 1 134 ? -13.660 6.317 12.666 1.00 76.88 134 GLN A C 1
ATOM 1028 O O . GLN A 1 134 ? -14.126 7.109 11.851 1.00 76.88 134 GLN A O 1
ATOM 1033 N N . LEU A 1 135 ? -14.389 5.302 13.126 1.00 64.62 135 LEU A N 1
ATOM 1034 C CA . LEU A 1 135 ? -15.724 4.973 12.621 1.00 64.62 135 LEU A CA 1
ATOM 1035 C C . LEU A 1 135 ? -16.782 6.036 13.004 1.00 64.62 135 LEU A C 1
ATOM 1037 O O . LEU A 1 135 ? -17.038 6.224 14.195 1.00 64.62 135 LEU A O 1
ATOM 1041 N N . PRO A 1 136 ? -17.522 6.629 12.047 1.00 59.12 136 PRO A N 1
ATOM 1042 C CA . PRO A 1 136 ? -18.837 7.210 12.304 1.00 59.12 136 PRO A CA 1
ATOM 1043 C C . PRO A 1 136 ? -19.926 6.153 12.053 1.00 59.12 136 PRO A C 1
ATOM 1045 O O . PRO A 1 136 ? -20.166 5.759 10.911 1.00 59.12 136 PRO A O 1
ATOM 1048 N N . ILE A 1 137 ? -20.629 5.682 13.088 1.00 47.28 137 ILE A N 1
ATOM 1049 C CA . ILE A 1 137 ? -21.753 4.746 12.881 1.00 47.28 137 ILE A CA 1
ATOM 1050 C C . ILE A 1 137 ? -23.072 5.513 12.658 1.00 47.28 137 ILE A C 1
ATOM 1052 O O . ILE A 1 137 ? -23.392 6.436 13.415 1.00 47.28 137 ILE A O 1
ATOM 1056 N N . PRO A 1 138 ? -23.897 5.129 11.660 1.00 38.56 138 PRO A N 1
ATOM 1057 C CA . PRO A 1 138 ? -25.259 5.630 11.524 1.00 38.56 138 PRO A CA 1
ATOM 1058 C C . PRO A 1 138 ? -26.202 5.148 12.644 1.00 38.56 138 PRO A C 1
ATOM 1060 O O . PRO A 1 138 ? -26.220 3.990 13.046 1.00 38.56 138 PRO A O 1
ATOM 1063 N N . ARG A 1 139 ? -27.024 6.106 13.091 1.00 37.72 139 ARG A N 1
ATOM 1064 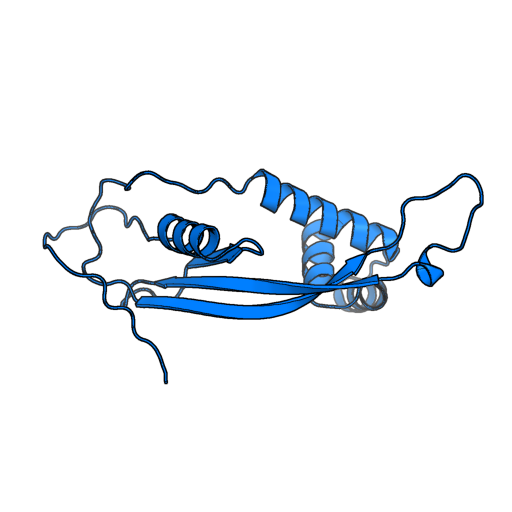C CA . ARG A 1 139 ? -28.092 6.103 14.109 1.00 37.72 139 ARG A CA 1
ATOM 1065 C C . ARG A 1 139 ? -28.701 4.736 14.475 1.00 37.72 139 ARG A C 1
ATOM 1067 O O . ARG A 1 139 ? -29.624 4.274 13.814 1.00 37.72 139 ARG A O 1
ATOM 1074 N N . ASN A 1 140 ? -28.334 4.218 15.645 1.00 35.78 140 ASN A N 1
ATOM 1075 C CA . ASN A 1 140 ? -29.323 3.771 16.624 1.00 35.78 140 ASN A CA 1
ATOM 1076 C C . ASN A 1 140 ? -28.737 3.832 18.041 1.00 35.78 140 ASN A C 1
ATOM 1078 O O . ASN A 1 140 ? -27.691 3.260 18.313 1.00 35.78 140 ASN A O 1
ATOM 1082 N N . ASN A 1 141 ? -29.427 4.606 18.883 1.00 35.03 141 ASN A N 1
ATOM 1083 C CA . ASN A 1 141 ? -29.294 4.821 20.328 1.00 35.03 141 ASN A CA 1
ATOM 1084 C C . ASN A 1 141 ? -28.232 3.984 21.066 1.00 35.03 141 ASN A C 1
ATOM 1086 O O . ASN A 1 141 ? -28.418 2.787 21.240 1.00 35.03 141 ASN A O 1
ATOM 1090 N N . LEU A 1 142 ? -27.245 4.627 21.690 1.00 33.00 142 LEU A N 1
ATOM 1091 C CA . LEU A 1 142 ? -27.308 5.079 23.084 1.00 33.00 142 LEU A CA 1
ATOM 1092 C C . LEU A 1 142 ? -26.038 5.869 23.443 1.00 33.00 142 LEU A C 1
ATOM 1094 O O . LEU A 1 142 ? -24.988 5.735 22.830 1.00 33.00 142 LEU A O 1
ATOM 1098 N N . VAL A 1 143 ? -26.217 6.757 24.414 1.00 40.22 143 VAL A N 1
ATOM 1099 C CA . VAL A 1 143 ? -25.248 7.689 25.002 1.00 40.22 143 VAL A CA 1
ATOM 1100 C C . VAL A 1 143 ? -24.200 6.915 25.807 1.00 40.22 143 VAL A C 1
ATOM 1102 O O . VAL A 1 143 ? -24.606 5.989 26.499 1.00 40.22 143 VAL A O 1
ATOM 1105 N N . LEU A 1 144 ? -22.926 7.346 25.809 1.00 29.58 144 LEU A N 1
ATOM 1106 C CA . LEU A 1 144 ? -22.112 7.632 27.014 1.00 29.58 144 LEU A CA 1
ATOM 1107 C C . LEU A 1 144 ? -20.639 7.967 26.690 1.00 29.58 144 LEU A C 1
ATOM 1109 O O . LEU A 1 144 ? -20.156 7.790 25.580 1.00 29.58 144 LEU A O 1
ATOM 1113 N N . LYS A 1 145 ? -19.990 8.591 27.680 1.00 35.94 145 LYS A N 1
ATOM 1114 C CA . LYS A 1 145 ? -18.686 9.277 27.668 1.00 35.94 145 LYS A CA 1
ATOM 1115 C C . LYS A 1 145 ? -17.510 8.335 28.019 1.00 35.94 145 LYS A C 1
ATOM 1117 O O . LYS A 1 145 ? -17.680 7.531 28.928 1.00 35.94 145 LYS A O 1
ATOM 1122 N N . LEU A 1 146 ? -16.304 8.672 27.510 1.00 32.66 146 LEU A N 1
ATOM 1123 C CA . LEU A 1 146 ? -14.933 8.232 27.922 1.00 32.66 146 LEU A CA 1
ATOM 1124 C C . LEU A 1 146 ? -14.450 6.890 27.311 1.00 32.66 146 LEU A C 1
ATOM 1126 O O . LEU A 1 146 ? -15.244 6.210 26.683 1.00 32.66 146 LEU A O 1
ATOM 1130 N N . PRO A 1 147 ? -13.202 6.439 27.575 1.00 32.59 147 PRO A N 1
ATOM 1131 C CA . PRO A 1 147 ? -11.891 6.887 27.080 1.00 32.59 147 PRO A CA 1
ATOM 1132 C C . PRO A 1 147 ? -11.275 5.905 26.042 1.00 32.59 147 PRO A C 1
ATOM 1134 O O . PRO A 1 147 ? -11.594 4.722 26.026 1.00 32.59 147 PRO A O 1
ATOM 1137 N N . ILE A 1 148 ? -10.339 6.370 25.201 1.00 39.16 148 ILE A N 1
ATOM 1138 C CA . ILE A 1 148 ? -9.601 5.523 24.236 1.00 39.16 148 ILE A CA 1
ATOM 1139 C C . ILE A 1 148 ? -8.607 4.622 24.991 1.00 39.16 148 ILE A C 1
ATOM 1141 O O . ILE A 1 148 ? -7.743 5.129 25.708 1.00 39.16 148 ILE A O 1
ATOM 1145 N N . ILE A 1 149 ? -8.703 3.299 24.818 1.00 38.69 149 ILE A N 1
ATOM 1146 C CA . ILE A 1 149 ? -7.741 2.322 25.354 1.00 38.69 149 ILE A CA 1
ATOM 1147 C C . ILE A 1 149 ? -6.857 1.834 24.203 1.00 38.69 149 ILE A C 1
ATOM 1149 O O . ILE A 1 149 ? -7.326 1.144 23.303 1.00 38.69 149 ILE A O 1
ATOM 1153 N N . ILE A 1 150 ? -5.573 2.189 24.245 1.00 42.22 150 ILE A N 1
ATOM 1154 C CA . ILE A 1 150 ? -4.545 1.665 23.337 1.00 42.22 150 ILE A CA 1
ATOM 1155 C C . ILE A 1 150 ? -3.998 0.382 23.964 1.00 42.22 150 ILE A C 1
ATOM 1157 O O . ILE A 1 150 ? -3.372 0.436 25.026 1.00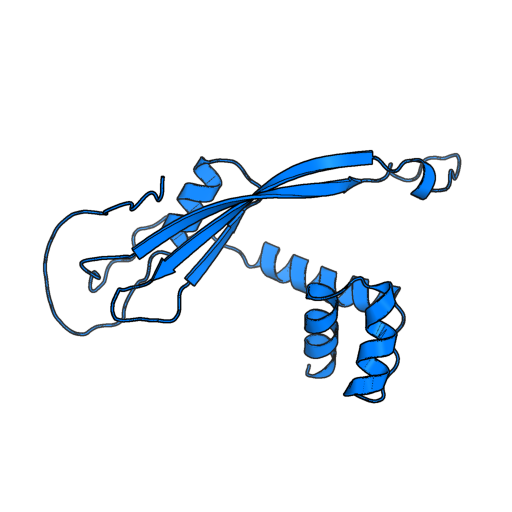 42.22 150 ILE A O 1
ATOM 1161 N N . ILE A 1 151 ? -4.226 -0.765 23.327 1.00 40.53 151 ILE A N 1
ATOM 1162 C CA . ILE A 1 151 ? -3.603 -2.029 23.731 1.00 40.53 151 ILE A CA 1
ATOM 1163 C C . ILE A 1 151 ? -2.286 -2.147 22.959 1.00 40.53 151 ILE A C 1
ATOM 1165 O O . ILE A 1 151 ? -2.291 -2.241 21.738 1.00 40.53 151 ILE A O 1
ATOM 1169 N N . ARG A 1 152 ? -1.154 -2.098 23.671 1.00 33.41 152 ARG A N 1
ATOM 1170 C CA . ARG A 1 152 ? 0.158 -2.490 23.139 1.00 33.41 152 ARG A CA 1
ATOM 1171 C C . ARG A 1 152 ? 0.390 -3.954 23.494 1.00 33.41 152 ARG A C 1
ATOM 1173 O O . ARG A 1 152 ? 0.362 -4.279 24.681 1.00 33.41 152 ARG A O 1
ATOM 1180 N N . GLU A 1 153 ? 0.638 -4.809 22.510 1.00 37.84 153 GLU A N 1
ATOM 1181 C CA . GLU A 1 153 ? 1.323 -6.077 22.778 1.00 37.84 153 GLU A CA 1
ATOM 1182 C C . GLU A 1 153 ? 2.823 -5.800 22.993 1.00 37.84 153 GLU A C 1
ATOM 1184 O O . GLU A 1 153 ? 3.396 -4.897 22.378 1.00 37.84 153 GLU A O 1
ATOM 1189 N N . LEU A 1 154 ? 3.396 -6.492 23.986 1.00 38.19 154 LEU A N 1
ATOM 1190 C CA . LEU A 1 154 ? 4.774 -6.366 24.481 1.00 38.19 154 LEU A CA 1
ATOM 1191 C C . LEU A 1 154 ? 5.773 -7.139 23.618 1.00 38.19 154 LEU A C 1
ATOM 1193 O O . LEU A 1 154 ? 5.416 -8.255 23.181 1.00 38.19 154 LEU A O 1
#

pLDDT: mean 81.28, std 19.23, range [29.58, 97.31]

Sequence (154 aa):
MPLQRVITDFGADVAFGQVPQKLLEHHGVRVPVSSAQTITQAHAQKILEQESLETEYRSGASIETLIAEIDGSMIPIVTTDTPGINEVDRRKTRKIGWMEARLALVRAPEQPQPIFGVTLGDVDDAGAQLFDIQLPIPRNNLVLKLPIIIIREL